Protein AF-A0A838TNP9-F1 (afdb_monomer_lite)

Foldseek 3Di:
DVVVQLVVQLVVLLCVLVVVLVVLLVVCVVPDPVPDDPVNCCVNQAVSVLLSLLSSLLSSLVSDDLVPPVSSVVSLVVQLVVLVVVQVVVCVVVVHRDPSSVNRSVSNNVSSVVSSVVSVVCSVVPPPVPVVVVVPD

Structure (mmCIF, N/CA/C/O backbone):
data_AF-A0A838TNP9-F1
#
_entry.id   AF-A0A838TNP9-F1
#
loop_
_atom_site.group_PDB
_atom_site.id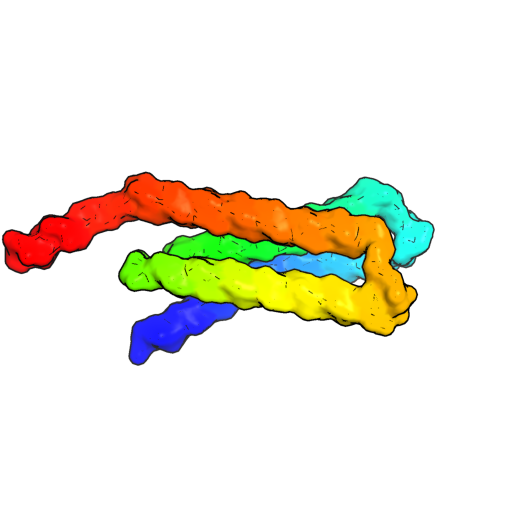
_atom_site.type_symbol
_atom_site.label_atom_id
_atom_site.label_alt_id
_atom_site.label_comp_id
_atom_site.label_asym_id
_atom_site.label_entity_id
_atom_site.label_seq_id
_atom_site.pdbx_PDB_ins_code
_atom_site.Cartn_x
_atom_site.Cartn_y
_atom_site.Cartn_z
_atom_site.occupancy
_atom_site.B_iso_or_equiv
_atom_site.auth_seq_id
_atom_site.auth_comp_id
_atom_site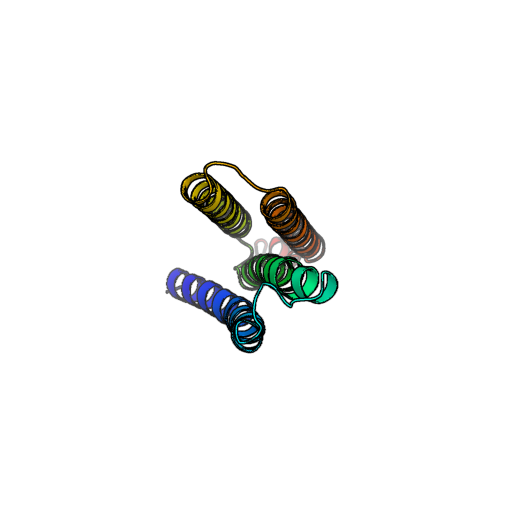.auth_asym_id
_atom_site.auth_atom_id
_atom_site.pdbx_PDB_model_num
ATOM 1 N N . MET A 1 1 ? -8.822 15.572 22.213 1.00 54.72 1 MET A N 1
ATOM 2 C CA . MET A 1 1 ? -7.718 14.595 22.424 1.00 54.72 1 MET A CA 1
ATOM 3 C C . MET A 1 1 ? -7.867 13.245 21.704 1.00 54.72 1 MET A C 1
ATOM 5 O O . MET A 1 1 ? -6.852 12.705 21.281 1.00 54.72 1 MET A O 1
ATOM 9 N N . LYS A 1 2 ? -9.070 12.667 21.528 1.00 63.06 2 LYS A N 1
ATOM 10 C CA . LYS A 1 2 ? -9.231 11.351 20.857 1.00 63.06 2 LYS A CA 1
ATOM 11 C C . LYS A 1 2 ? -8.821 11.350 19.369 1.00 63.06 2 LYS A C 1
ATOM 13 O O . LYS A 1 2 ? -8.250 10.370 18.907 1.00 63.06 2 LYS A O 1
ATOM 18 N N . TRP A 1 3 ? -9.050 12.455 18.650 1.00 62.66 3 TRP A N 1
ATOM 19 C CA . TRP A 1 3 ? -8.642 12.627 17.245 1.00 62.66 3 TRP A CA 1
ATOM 20 C C . TRP A 1 3 ? -7.122 12.691 17.056 1.00 62.66 3 TRP A C 1
ATOM 22 O O . TRP A 1 3 ? -6.599 12.034 16.169 1.00 62.66 3 TRP A O 1
ATOM 32 N N . ILE A 1 4 ? -6.404 13.381 17.945 1.00 73.88 4 ILE A N 1
ATOM 33 C CA . ILE A 1 4 ? -4.933 13.460 17.907 1.00 73.88 4 ILE A CA 1
ATOM 34 C C . ILE A 1 4 ? -4.310 12.070 18.105 1.00 73.88 4 ILE A C 1
ATOM 36 O O . ILE A 1 4 ? -3.436 11.674 17.343 1.00 73.88 4 ILE A O 1
ATOM 40 N N . LYS A 1 5 ? -4.820 11.275 19.061 1.00 71.88 5 LYS A N 1
ATOM 41 C CA . LYS A 1 5 ? -4.382 9.877 19.245 1.00 71.88 5 LYS A CA 1
ATOM 42 C C . LYS A 1 5 ? -4.660 9.004 18.014 1.00 71.88 5 LYS A C 1
ATOM 44 O O . LYS A 1 5 ? -3.924 8.053 17.779 1.00 71.88 5 LYS A O 1
ATOM 49 N N . TRP A 1 6 ? -5.713 9.301 17.250 1.00 68.81 6 TRP A N 1
ATOM 50 C CA . TRP A 1 6 ? -6.032 8.590 16.010 1.00 68.81 6 TRP A CA 1
ATOM 51 C C . TRP A 1 6 ? -5.050 8.936 14.891 1.00 68.81 6 TRP A C 1
ATOM 53 O O . TRP A 1 6 ? -4.452 8.024 14.329 1.00 68.81 6 TRP A O 1
ATOM 63 N N . ILE A 1 7 ? -4.824 10.230 14.638 1.00 72.94 7 ILE A N 1
ATOM 64 C CA . ILE A 1 7 ? -3.840 10.697 13.651 1.00 72.94 7 ILE A CA 1
ATOM 65 C C . ILE A 1 7 ? -2.469 10.101 13.977 1.00 72.94 7 ILE A C 1
ATOM 67 O O . ILE A 1 7 ? -1.839 9.509 13.110 1.00 72.94 7 ILE A O 1
ATOM 71 N N . LEU A 1 8 ? -2.056 10.145 15.247 1.00 79.81 8 LEU A N 1
ATOM 72 C CA . LEU A 1 8 ? -0.775 9.593 15.681 1.00 79.81 8 LEU A CA 1
ATOM 73 C C . LEU A 1 8 ? -0.653 8.083 15.411 1.00 79.81 8 LEU A C 1
ATOM 75 O O . LEU A 1 8 ? 0.397 7.626 14.983 1.00 79.81 8 LEU A O 1
ATOM 79 N N . ARG A 1 9 ? -1.721 7.300 15.608 1.00 73.19 9 ARG A N 1
ATOM 80 C CA . ARG A 1 9 ? -1.722 5.853 15.321 1.00 73.19 9 ARG A CA 1
ATOM 81 C C . ARG A 1 9 ? -1.656 5.540 13.830 1.00 73.19 9 ARG A C 1
ATOM 83 O O . ARG A 1 9 ? -0.986 4.585 13.458 1.00 73.19 9 ARG A O 1
ATOM 90 N N . VAL A 1 10 ? -2.322 6.334 12.992 1.00 72.81 10 VAL A N 1
ATOM 91 C CA . VAL A 1 10 ? -2.228 6.209 11.528 1.00 72.81 10 VAL A CA 1
ATOM 92 C C . VAL A 1 10 ? -0.824 6.582 11.057 1.00 72.81 10 VAL A C 1
ATOM 94 O O . VAL A 1 10 ? -0.251 5.870 10.241 1.00 72.81 10 VAL A O 1
ATOM 97 N N . VAL A 1 11 ? -0.232 7.637 11.625 1.00 78.62 11 VAL A N 1
ATOM 98 C CA . VAL A 1 11 ? 1.160 8.019 11.351 1.00 78.62 11 VAL A CA 1
ATOM 99 C C . VAL A 1 11 ? 2.117 6.906 11.771 1.00 78.62 11 VAL A C 1
ATOM 101 O O . VAL A 1 11 ? 2.968 6.528 10.980 1.00 78.62 11 VAL A O 1
ATOM 104 N N . ILE A 1 12 ? 1.948 6.316 12.959 1.00 81.69 12 ILE A N 1
ATOM 105 C CA . ILE A 1 12 ? 2.769 5.181 13.410 1.00 81.69 12 ILE A CA 1
ATOM 106 C C . ILE A 1 12 ? 2.597 3.979 12.478 1.00 81.69 12 ILE A C 1
ATOM 108 O O . ILE A 1 12 ? 3.596 3.391 12.082 1.00 81.69 12 ILE A O 1
ATOM 112 N N . ALA A 1 13 ? 1.366 3.628 12.090 1.00 76.94 13 ALA A N 1
ATOM 113 C CA . ALA A 1 13 ? 1.126 2.555 11.127 1.00 76.94 13 ALA A CA 1
ATOM 114 C C . ALA A 1 13 ? 1.846 2.839 9.802 1.00 76.94 13 ALA A C 1
ATOM 116 O O . ALA A 1 13 ? 2.526 1.960 9.289 1.00 76.94 13 ALA A O 1
ATOM 117 N N . GLY A 1 14 ? 1.769 4.080 9.312 1.00 73.12 14 GLY A N 1
ATOM 118 C CA . GLY A 1 14 ? 2.479 4.537 8.121 1.00 73.12 14 GLY A CA 1
ATOM 119 C C . GLY A 1 14 ? 3.993 4.427 8.262 1.00 73.12 14 GLY A C 1
ATOM 120 O O . GLY A 1 14 ? 4.639 3.888 7.376 1.00 73.12 14 GLY A O 1
ATOM 121 N N . VAL A 1 15 ? 4.566 4.861 9.385 1.00 80.50 15 VAL A N 1
ATOM 122 C CA . VAL A 1 15 ? 6.007 4.748 9.658 1.00 80.50 15 VAL A CA 1
ATOM 123 C C . VAL A 1 15 ? 6.434 3.279 9.697 1.00 80.50 15 VAL A C 1
ATOM 125 O O . VAL A 1 15 ? 7.397 2.908 9.035 1.00 80.50 15 VAL A O 1
ATOM 128 N N . VAL A 1 16 ? 5.687 2.425 10.400 1.00 78.56 16 VAL A N 1
ATOM 129 C CA . VAL A 1 16 ? 5.987 0.992 10.543 1.00 78.56 16 VAL A CA 1
ATOM 130 C C . VAL A 1 16 ? 5.896 0.245 9.211 1.00 78.56 16 VAL A C 1
ATOM 132 O O . VAL A 1 16 ? 6.608 -0.734 9.025 1.00 78.56 16 VAL A O 1
ATOM 135 N N . THR A 1 17 ? 5.065 0.687 8.267 1.00 76.31 17 THR A N 1
ATOM 136 C CA . THR A 1 17 ? 4.939 0.022 6.961 1.00 76.31 17 THR A CA 1
ATOM 137 C C . THR A 1 17 ? 5.806 0.639 5.872 1.00 76.31 17 THR A C 1
ATOM 139 O O . THR A 1 17 ? 6.404 -0.086 5.082 1.00 76.31 17 THR A O 1
ATOM 142 N N . LEU A 1 18 ? 5.887 1.969 5.813 1.00 70.00 18 LEU A N 1
ATOM 143 C CA . LEU A 1 18 ? 6.559 2.691 4.735 1.00 70.00 18 LEU A CA 1
ATOM 144 C C . LEU A 1 18 ? 8.064 2.809 4.967 1.00 70.00 18 LEU A C 1
ATOM 146 O O . LEU A 1 18 ? 8.803 2.722 3.995 1.00 70.00 18 LEU A O 1
ATOM 150 N N . VAL A 1 19 ? 8.544 2.957 6.210 1.00 74.31 19 VAL A N 1
ATOM 151 C CA . VAL A 1 19 ? 9.992 3.069 6.474 1.00 74.31 19 VAL A CA 1
ATOM 152 C C . VAL A 1 19 ? 10.732 1.771 6.142 1.00 74.31 19 VAL A C 1
ATOM 154 O O . VAL A 1 19 ? 11.733 1.852 5.431 1.00 74.31 19 VAL A O 1
ATOM 157 N N . PRO A 1 20 ? 10.258 0.571 6.539 1.00 73.00 20 PRO A N 1
ATOM 158 C CA . PRO A 1 20 ? 10.899 -0.675 6.122 1.00 73.00 20 PRO A CA 1
ATOM 159 C C . PRO A 1 20 ? 10.811 -0.904 4.613 1.00 73.00 20 PRO A C 1
ATOM 161 O O . PRO A 1 20 ? 11.798 -1.301 4.003 1.00 73.00 20 PRO A O 1
ATOM 164 N N . ALA A 1 21 ? 9.665 -0.602 3.991 1.00 69.50 21 ALA A N 1
ATOM 165 C CA . ALA A 1 21 ? 9.511 -0.710 2.541 1.00 69.50 21 ALA A CA 1
ATOM 166 C C . ALA A 1 21 ? 10.476 0.225 1.798 1.00 69.50 21 ALA A C 1
ATOM 168 O O . ALA A 1 21 ? 11.128 -0.194 0.845 1.00 69.50 21 ALA A O 1
ATOM 169 N N . PHE A 1 22 ? 10.625 1.461 2.280 1.00 70.50 22 PHE A N 1
ATOM 170 C CA . PHE A 1 22 ? 11.572 2.432 1.749 1.00 70.50 22 PHE A CA 1
ATOM 171 C C . PHE A 1 22 ? 13.018 1.981 1.946 1.00 70.50 22 PHE A C 1
ATOM 173 O O . PHE A 1 22 ? 13.802 2.084 1.015 1.00 70.50 22 PHE A O 1
ATOM 180 N N . PHE A 1 23 ? 13.380 1.430 3.107 1.00 71.12 23 PHE A N 1
ATOM 181 C CA . PHE A 1 23 ? 14.726 0.902 3.341 1.00 71.12 23 PHE A CA 1
ATOM 182 C C . PHE A 1 23 ? 15.054 -0.270 2.412 1.00 71.12 23 PHE A C 1
ATOM 184 O O . PHE A 1 23 ? 16.144 -0.313 1.845 1.00 71.12 23 PHE A O 1
ATOM 191 N N . ILE A 1 24 ? 14.103 -1.187 2.213 1.00 68.00 24 ILE A N 1
ATOM 192 C CA . ILE A 1 24 ? 14.256 -2.327 1.300 1.00 68.00 24 ILE A CA 1
ATOM 193 C C . ILE A 1 24 ? 14.428 -1.838 -0.144 1.00 68.00 24 ILE A C 1
ATOM 195 O O . ILE A 1 24 ? 15.291 -2.347 -0.858 1.00 68.00 24 ILE A O 1
ATOM 199 N N . MET A 1 25 ? 13.673 -0.817 -0.562 1.00 63.88 25 MET A N 1
ATOM 200 C CA . MET A 1 25 ? 13.846 -0.176 -1.871 1.00 63.88 25 MET A CA 1
ATOM 201 C C . MET A 1 25 ? 15.166 0.598 -1.974 1.00 63.88 25 MET A C 1
ATOM 203 O O . MET A 1 25 ? 15.874 0.492 -2.963 1.00 63.88 25 MET A O 1
ATOM 207 N N . HIS A 1 26 ? 15.552 1.367 -0.960 1.00 65.06 26 HIS A N 1
ATOM 208 C CA . HIS A 1 26 ? 16.726 2.235 -1.028 1.00 65.06 26 HIS A CA 1
ATOM 209 C C . HIS A 1 26 ? 18.041 1.449 -0.997 1.00 65.06 26 HIS A C 1
ATOM 211 O O . HIS A 1 26 ? 18.973 1.781 -1.728 1.00 65.06 26 HIS A O 1
ATOM 217 N N . HIS A 1 27 ? 18.106 0.351 -0.236 1.00 59.91 27 HIS A N 1
ATOM 218 C CA . HIS A 1 27 ? 19.251 -0.561 -0.300 1.00 59.91 27 HIS A CA 1
ATOM 219 C C . HIS A 1 27 ? 19.416 -1.220 -1.674 1.00 59.91 27 HIS A C 1
ATOM 221 O O . HIS A 1 27 ? 20.514 -1.666 -2.003 1.00 59.91 27 HIS A O 1
ATOM 227 N N . THR A 1 28 ? 18.355 -1.255 -2.479 1.00 51.66 28 THR A N 1
ATOM 228 C CA . THR A 1 28 ? 18.323 -1.929 -3.779 1.00 51.66 28 THR A CA 1
ATOM 229 C C . THR A 1 28 ? 18.361 -0.962 -4.967 1.00 51.66 28 THR A C 1
ATOM 231 O O . THR A 1 28 ? 18.737 -1.376 -6.052 1.00 51.66 28 THR A O 1
ATOM 234 N N . VAL A 1 29 ? 18.132 0.344 -4.773 1.00 46.94 29 VAL A N 1
ATOM 235 C CA . VAL A 1 29 ? 18.297 1.402 -5.801 1.00 46.94 29 VAL A CA 1
ATOM 236 C C . VAL A 1 29 ? 19.768 1.680 -6.157 1.00 46.94 29 VAL A C 1
ATOM 238 O O . VAL A 1 29 ? 20.052 2.272 -7.193 1.00 46.94 29 VAL A O 1
ATOM 241 N N . LYS A 1 30 ? 20.735 1.193 -5.365 1.00 48.62 30 LYS A N 1
ATOM 242 C CA . LYS A 1 30 ? 22.143 1.122 -5.810 1.00 48.62 30 LYS A CA 1
ATOM 243 C C . LYS A 1 30 ? 22.377 0.072 -6.906 1.00 48.62 30 LYS A C 1
ATOM 245 O O . LYS A 1 30 ? 23.490 -0.025 -7.415 1.00 48.62 30 LYS A O 1
ATOM 250 N N . VAL A 1 31 ? 21.365 -0.729 -7.234 1.00 51.59 31 VAL A N 1
ATOM 251 C CA . VAL A 1 31 ? 21.409 -1.709 -8.315 1.00 51.59 31 VAL A CA 1
ATOM 252 C C . VAL A 1 31 ? 20.845 -1.047 -9.564 1.00 51.59 31 VAL A C 1
ATOM 254 O O . VAL A 1 31 ? 19.715 -0.564 -9.569 1.00 51.59 31 VAL A O 1
ATOM 257 N N . ASP A 1 32 ? 21.665 -1.000 -10.608 1.00 53.75 32 ASP A N 1
ATOM 258 C CA . ASP A 1 32 ? 21.297 -0.464 -11.912 1.00 53.75 32 ASP A CA 1
ATOM 259 C C . ASP A 1 32 ? 20.007 -1.142 -12.410 1.00 53.75 32 ASP A C 1
ATOM 261 O O . ASP A 1 32 ? 19.939 -2.372 -12.496 1.00 53.75 32 ASP A O 1
ATOM 265 N N . MET A 1 33 ? 18.967 -0.353 -12.704 1.00 55.28 33 MET A N 1
ATOM 266 C CA . MET A 1 33 ? 17.640 -0.857 -13.099 1.00 55.28 33 MET A CA 1
ATOM 267 C C . MET A 1 33 ? 17.708 -1.746 -14.348 1.00 55.28 33 MET A C 1
ATOM 269 O O . MET A 1 33 ? 16.879 -2.639 -14.517 1.00 55.28 33 MET A O 1
ATOM 273 N N . ASN A 1 34 ? 18.728 -1.540 -15.185 1.00 58.06 34 ASN A N 1
ATOM 274 C CA . ASN A 1 34 ? 18.990 -2.324 -16.391 1.00 58.06 34 ASN A CA 1
ATOM 275 C C . ASN A 1 34 ? 19.602 -3.707 -16.111 1.00 58.06 34 ASN A C 1
ATOM 277 O O . ASN A 1 34 ? 19.649 -4.540 -17.011 1.00 58.06 34 ASN A O 1
ATOM 281 N N . ASN A 1 35 ? 20.067 -3.955 -14.883 1.00 62.19 35 ASN A N 1
ATOM 282 C CA . ASN A 1 35 ? 20.773 -5.176 -14.487 1.00 62.19 35 ASN A CA 1
ATOM 283 C C . ASN A 1 35 ? 20.027 -5.977 -13.405 1.00 62.19 35 ASN A C 1
ATOM 285 O O . ASN A 1 35 ? 20.550 -6.951 -12.861 1.00 62.19 35 ASN A O 1
ATOM 289 N N . LEU A 1 36 ? 18.798 -5.571 -13.076 1.00 65.62 36 LEU A N 1
ATOM 290 C CA . LEU A 1 36 ? 17.933 -6.312 -12.169 1.00 65.62 36 LEU A CA 1
ATOM 291 C C . LEU A 1 36 ? 17.376 -7.546 -12.875 1.00 65.62 36 LEU A C 1
ATOM 293 O O . LEU A 1 36 ? 16.749 -7.463 -13.931 1.00 65.62 36 LEU A O 1
ATOM 297 N N . THR A 1 37 ? 17.531 -8.706 -12.242 1.00 71.88 37 THR A N 1
ATOM 298 C CA . THR A 1 37 ? 16.797 -9.899 -12.673 1.00 71.88 37 THR A CA 1
ATOM 299 C C . THR A 1 37 ? 15.294 -9.642 -12.558 1.00 71.88 37 THR A C 1
ATOM 301 O O . THR A 1 37 ? 14.839 -8.958 -11.636 1.00 71.88 37 THR A O 1
ATOM 304 N N . SER A 1 38 ? 14.490 -10.231 -13.449 1.00 65.31 38 SER A N 1
ATOM 305 C CA . SER A 1 38 ? 13.028 -10.077 -13.398 1.00 65.31 38 SER A CA 1
ATOM 306 C C . SER A 1 38 ? 12.468 -10.437 -12.015 1.00 65.31 38 SER A C 1
ATOM 308 O O . SER A 1 38 ? 11.574 -9.763 -11.518 1.00 65.31 38 SER A O 1
ATOM 310 N N . PHE A 1 39 ? 13.049 -11.430 -11.337 1.00 69.62 39 PHE A N 1
ATOM 311 C CA . PHE A 1 39 ? 12.678 -11.793 -9.969 1.00 69.62 39 PHE A CA 1
ATOM 312 C C . PHE A 1 39 ? 12.912 -10.660 -8.952 1.00 69.62 39 PHE A C 1
ATOM 314 O O . PHE A 1 39 ? 12.019 -10.349 -8.164 1.00 69.62 39 PHE A O 1
ATOM 321 N N . GLN A 1 40 ? 14.077 -10.005 -8.982 1.00 68.06 40 GLN A N 1
ATOM 322 C CA . GLN A 1 40 ? 14.381 -8.877 -8.093 1.00 68.06 40 GLN A CA 1
ATOM 323 C C . GLN A 1 40 ? 13.454 -7.690 -8.357 1.00 68.06 40 GLN A C 1
ATOM 325 O O . GLN A 1 40 ? 12.943 -7.101 -7.404 1.00 68.06 40 GLN A O 1
ATOM 330 N N . TYR A 1 41 ? 13.170 -7.400 -9.631 1.00 67.75 41 TYR A N 1
ATOM 331 C CA . TYR A 1 41 ? 12.217 -6.360 -10.013 1.00 67.75 41 TYR A CA 1
ATOM 332 C C . TYR A 1 41 ? 10.827 -6.623 -9.416 1.00 67.75 41 TYR A C 1
ATOM 334 O O . TYR A 1 41 ? 10.245 -5.759 -8.757 1.00 67.75 41 TYR A O 1
ATOM 342 N N . TRP A 1 42 ? 10.322 -7.849 -9.583 1.00 69.12 42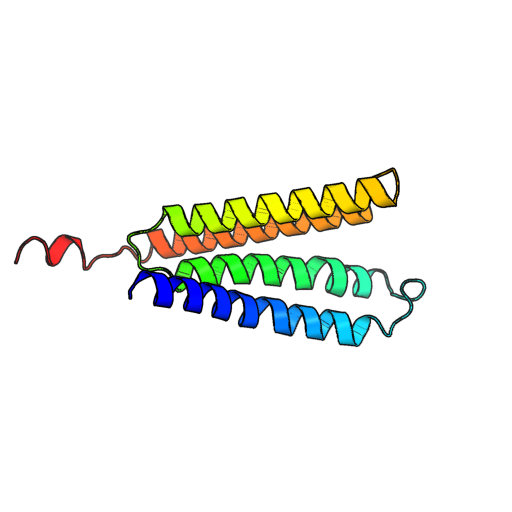 TRP A N 1
ATOM 343 C CA . TRP A 1 42 ? 9.027 -8.263 -9.047 1.00 69.12 42 TRP A CA 1
ATOM 344 C C . TRP A 1 42 ? 8.973 -8.143 -7.523 1.00 69.12 42 TRP A C 1
ATOM 346 O O . TRP A 1 42 ? 8.035 -7.565 -6.981 1.00 69.12 42 TRP A O 1
ATOM 356 N N . VAL A 1 43 ? 9.984 -8.621 -6.800 1.00 68.31 43 VAL A N 1
ATOM 357 C CA . VAL A 1 43 ? 9.964 -8.555 -5.333 1.00 68.31 43 VAL A CA 1
ATOM 358 C C . VAL A 1 43 ? 10.056 -7.109 -4.829 1.00 68.31 43 VAL A C 1
ATOM 360 O O . VAL A 1 43 ? 9.280 -6.718 -3.958 1.00 68.31 43 VAL A O 1
ATOM 363 N N . GLN A 1 44 ? 10.960 -6.300 -5.383 1.00 67.94 44 GLN A N 1
ATOM 364 C CA . GLN A 1 44 ? 11.290 -4.972 -4.850 1.00 67.94 44 GLN A CA 1
ATOM 365 C C . GLN A 1 44 ? 10.286 -3.889 -5.253 1.00 67.94 44 GLN A C 1
ATOM 367 O O . GLN A 1 44 ? 9.925 -3.049 -4.428 1.00 67.94 44 GLN A O 1
ATOM 372 N N . PHE A 1 45 ? 9.807 -3.912 -6.500 1.00 68.00 45 PHE A N 1
ATOM 373 C CA . PHE A 1 45 ? 8.947 -2.854 -7.042 1.00 68.00 45 PHE A CA 1
ATOM 374 C C . PHE A 1 45 ? 7.467 -3.219 -7.057 1.00 68.00 45 PHE A C 1
ATOM 376 O O . PHE A 1 45 ? 6.624 -2.315 -7.117 1.00 68.00 45 PHE A O 1
ATOM 383 N N . LEU A 1 46 ? 7.150 -4.513 -6.947 1.00 68.50 46 LEU A N 1
ATOM 384 C CA . LEU A 1 46 ? 5.784 -5.015 -6.874 1.00 68.50 46 LEU A CA 1
ATOM 385 C C . LEU A 1 46 ? 5.453 -5.518 -5.470 1.00 68.50 46 LEU A C 1
ATOM 387 O O . LEU A 1 46 ? 4.638 -4.913 -4.781 1.00 68.50 46 LEU A O 1
ATOM 391 N N . THR A 1 47 ? 6.089 -6.596 -5.018 1.00 71.88 47 THR A N 1
ATOM 392 C CA . THR A 1 47 ? 5.628 -7.363 -3.854 1.00 71.88 47 THR A CA 1
ATOM 393 C C . THR A 1 47 ? 5.800 -6.603 -2.543 1.00 71.88 47 THR A C 1
ATOM 395 O O . THR A 1 47 ? 4.839 -6.458 -1.790 1.00 71.88 47 THR A O 1
ATOM 398 N N . VAL A 1 48 ? 6.992 -6.066 -2.276 1.00 75.12 48 VAL A N 1
ATOM 399 C CA . VAL A 1 48 ? 7.297 -5.301 -1.054 1.00 75.12 48 VAL A CA 1
ATOM 400 C C . VAL A 1 48 ? 6.391 -4.071 -0.893 1.00 75.12 48 VAL A C 1
ATOM 402 O O . VAL A 1 48 ? 5.754 -3.952 0.156 1.00 75.12 48 VAL A O 1
ATOM 405 N N . PRO A 1 49 ? 6.246 -3.178 -1.894 1.00 71.81 49 PRO A N 1
ATOM 406 C CA . PRO A 1 49 ? 5.324 -2.052 -1.779 1.00 71.81 49 PRO A CA 1
ATOM 407 C C . PRO A 1 49 ? 3.863 -2.497 -1.673 1.00 71.81 49 PRO A C 1
ATOM 409 O O . PRO A 1 49 ? 3.138 -1.949 -0.847 1.00 71.81 49 PRO A O 1
ATOM 412 N N . SER A 1 50 ? 3.429 -3.509 -2.436 1.00 73.75 50 SER A N 1
ATOM 413 C CA . SER A 1 50 ? 2.044 -4.012 -2.360 1.00 73.75 50 SER A CA 1
ATOM 414 C C . SER A 1 50 ? 1.708 -4.517 -0.955 1.00 73.75 50 SER A C 1
ATOM 416 O O . SER A 1 50 ? 0.666 -4.173 -0.394 1.00 73.75 50 SER A O 1
ATOM 418 N N . LEU A 1 51 ? 2.618 -5.290 -0.356 1.00 73.25 51 LEU A N 1
ATOM 419 C CA . LEU A 1 51 ? 2.483 -5.793 1.009 1.00 73.25 51 LEU A CA 1
ATOM 420 C C . LEU A 1 51 ? 2.509 -4.663 2.036 1.00 73.25 51 LEU A C 1
ATOM 422 O O . LEU A 1 51 ? 1.705 -4.683 2.966 1.00 73.25 51 LEU A O 1
ATOM 426 N N . ALA A 1 52 ? 3.372 -3.662 1.861 1.00 76.56 52 ALA A N 1
ATOM 427 C CA . ALA A 1 52 ? 3.427 -2.501 2.742 1.00 76.56 52 ALA A CA 1
ATOM 428 C C . ALA A 1 52 ? 2.110 -1.709 2.728 1.00 76.56 52 ALA A C 1
ATOM 430 O O . ALA A 1 52 ? 1.610 -1.345 3.791 1.00 76.56 52 ALA A O 1
ATOM 431 N N . PHE A 1 53 ? 1.499 -1.510 1.555 1.00 71.50 53 PHE A N 1
ATOM 432 C CA . PHE A 1 53 ? 0.183 -0.873 1.428 1.00 71.50 53 PHE A CA 1
ATOM 433 C C . PHE A 1 53 ? -0.937 -1.706 2.067 1.00 71.50 53 PHE A C 1
ATOM 435 O O . PHE A 1 53 ? -1.779 -1.164 2.788 1.00 71.50 53 PHE A O 1
ATOM 442 N N . GLY A 1 54 ? -0.932 -3.025 1.858 1.00 72.56 54 GLY A N 1
ATOM 443 C CA . GLY A 1 54 ? -1.890 -3.933 2.494 1.00 72.56 54 GLY A CA 1
ATOM 444 C C . GLY A 1 54 ? -1.769 -3.935 4.024 1.00 72.56 54 GLY A C 1
ATOM 445 O O . GLY A 1 54 ? -2.771 -3.807 4.729 1.00 72.56 54 GLY A O 1
ATOM 446 N N . LEU A 1 55 ? -0.539 -4.006 4.545 1.00 76.56 55 LEU A N 1
ATOM 447 C CA . LEU A 1 55 ? -0.240 -3.938 5.978 1.00 76.56 55 LEU A CA 1
ATOM 448 C C . LEU A 1 55 ? -0.582 -2.570 6.574 1.00 76.56 55 LEU A C 1
ATOM 450 O O . LEU A 1 55 ? -1.087 -2.509 7.692 1.00 76.56 55 LEU A O 1
ATOM 454 N N . PHE A 1 56 ? -0.360 -1.480 5.839 1.00 77.38 56 PHE A N 1
ATOM 455 C CA . PHE A 1 56 ? -0.701 -0.130 6.282 1.00 77.38 56 PHE A CA 1
ATOM 456 C C . PHE A 1 56 ? -2.201 0.001 6.524 1.00 77.38 56 PHE A C 1
ATOM 458 O O . PHE A 1 56 ? -2.629 0.488 7.576 1.00 77.38 56 PHE A O 1
ATOM 465 N N . LEU A 1 57 ? -3.005 -0.474 5.571 1.00 75.62 57 LEU A N 1
ATOM 466 C CA . LEU A 1 57 ? -4.453 -0.480 5.701 1.00 75.62 57 LEU A CA 1
ATOM 467 C C . LEU A 1 57 ? -4.894 -1.396 6.845 1.00 75.62 57 LEU A C 1
ATOM 469 O O . LEU A 1 57 ? -5.755 -1.013 7.640 1.00 75.62 57 LEU A O 1
ATOM 473 N N . PHE A 1 58 ? -4.267 -2.568 6.961 1.00 74.75 58 PHE A N 1
ATOM 474 C CA . PHE A 1 58 ? -4.549 -3.520 8.025 1.00 74.75 58 PHE A CA 1
ATOM 475 C C . PHE A 1 58 ? -4.302 -2.926 9.415 1.00 74.75 58 PHE A C 1
ATOM 477 O O . PHE A 1 58 ? -5.197 -2.920 10.261 1.00 74.75 58 PHE A O 1
ATOM 484 N N . LEU A 1 59 ? -3.115 -2.365 9.642 1.00 75.62 59 LEU A N 1
ATOM 485 C CA . LEU A 1 59 ? -2.735 -1.739 10.906 1.00 75.62 59 LEU A CA 1
ATOM 486 C C . LEU A 1 59 ? -3.568 -0.488 11.190 1.00 75.62 59 LEU A C 1
ATOM 488 O O . LEU A 1 59 ? -4.032 -0.307 12.316 1.00 75.62 59 LEU A O 1
ATOM 492 N N . SER A 1 60 ? -3.834 0.338 10.174 1.00 72.12 60 SER A N 1
ATOM 493 C CA . SER A 1 60 ? -4.734 1.489 10.307 1.00 72.12 60 SER A CA 1
ATOM 494 C C . SER A 1 60 ? -6.123 1.050 10.760 1.00 72.12 60 SER A C 1
ATOM 496 O O . SER A 1 60 ? -6.719 1.690 11.618 1.00 72.12 60 SER A O 1
ATOM 498 N N . CYS A 1 61 ? -6.621 -0.077 10.256 1.00 71.38 61 CYS A N 1
ATOM 499 C CA . CYS A 1 61 ? -7.884 -0.661 10.687 1.00 71.38 61 CYS A CA 1
ATOM 500 C C . CYS A 1 61 ? -7.822 -1.205 12.126 1.00 71.38 61 CYS A C 1
ATOM 502 O O . CYS A 1 61 ? -8.734 -0.946 12.907 1.00 71.38 61 CYS A O 1
ATOM 504 N N . VAL A 1 62 ? -6.750 -1.904 12.510 1.00 70.75 62 VAL A N 1
ATOM 505 C CA . VAL A 1 62 ? -6.582 -2.494 13.854 1.00 70.75 62 VAL A CA 1
ATOM 506 C C . VAL A 1 62 ? -6.441 -1.432 14.949 1.00 70.75 62 VAL A C 1
ATOM 508 O O . VAL A 1 62 ? -7.012 -1.568 16.031 1.00 70.75 62 VAL A O 1
ATOM 511 N N . PHE A 1 63 ? -5.705 -0.350 14.693 1.00 69.00 63 PHE A N 1
ATOM 512 C CA . PHE A 1 63 ? -5.462 0.693 15.694 1.00 69.00 63 PHE A CA 1
ATOM 513 C C . PHE A 1 63 ? -6.622 1.692 15.857 1.00 69.00 63 PHE A C 1
ATOM 515 O O . PHE A 1 63 ? -6.600 2.525 16.779 1.00 69.00 63 PHE A O 1
ATOM 522 N N . VAL A 1 64 ? -7.643 1.617 14.997 1.00 63.09 64 VAL A N 1
ATOM 523 C CA . VAL A 1 64 ? -8.812 2.499 15.021 1.00 63.09 64 VAL A CA 1
ATOM 524 C C . VAL A 1 64 ? -9.830 2.052 16.077 1.00 63.09 64 VAL A C 1
ATOM 526 O O . VAL A 1 64 ? -10.216 0.886 16.117 1.00 63.09 64 VAL A O 1
ATOM 529 N N . PRO A 1 65 ? -10.339 2.972 16.922 1.00 56.94 65 PRO A N 1
ATOM 530 C CA . PRO A 1 65 ? -11.454 2.661 17.807 1.00 56.94 65 PRO A CA 1
ATOM 531 C C . PRO A 1 65 ? -12.689 2.256 16.985 1.00 56.94 65 PRO A C 1
ATOM 533 O O . PRO A 1 65 ? -13.119 2.971 16.080 1.00 56.94 65 PRO A O 1
ATOM 536 N N . ILE A 1 66 ? -13.270 1.115 17.350 1.00 53.44 66 ILE A N 1
ATOM 537 C CA . ILE A 1 66 ? -14.279 0.315 16.629 1.00 53.44 66 ILE A CA 1
ATOM 538 C C . ILE A 1 66 ? -15.536 1.083 16.158 1.00 53.44 66 ILE A C 1
ATOM 540 O O . ILE A 1 66 ? -16.252 0.615 15.279 1.00 53.44 66 ILE A O 1
ATOM 544 N N . GLN A 1 67 ? -15.808 2.288 16.658 1.00 54.59 67 GLN A N 1
ATOM 545 C CA . GLN A 1 67 ? -16.937 3.110 16.198 1.00 54.59 67 GLN A CA 1
ATOM 546 C C . GLN A 1 67 ? -16.757 3.677 14.774 1.00 54.59 67 GLN A C 1
ATOM 548 O O . GLN A 1 67 ? -17.672 4.304 14.249 1.00 54.59 67 GLN A O 1
ATOM 553 N N . LYS A 1 68 ? -15.603 3.469 14.124 1.00 60.59 68 LYS A N 1
ATOM 554 C CA . LYS A 1 68 ? -15.296 4.066 12.818 1.00 60.59 68 LYS A CA 1
ATOM 555 C C . LYS A 1 68 ? -15.006 3.031 11.727 1.00 60.59 68 LYS A C 1
ATOM 557 O O . LYS A 1 68 ? -13.945 3.080 11.111 1.00 60.59 68 LYS A O 1
ATOM 562 N N . LYS A 1 69 ? -15.976 2.162 11.403 1.00 61.22 69 LYS A N 1
ATOM 563 C CA . LYS A 1 69 ? -15.970 1.380 10.139 1.00 61.22 69 LYS A CA 1
ATOM 564 C C . LYS A 1 69 ? -15.629 2.263 8.926 1.00 61.22 69 LYS A C 1
ATOM 566 O O . LYS A 1 69 ? -14.861 1.871 8.055 1.00 61.22 69 LYS A O 1
ATOM 571 N N . TYR A 1 70 ? -16.137 3.494 8.940 1.00 67.75 70 TYR A N 1
ATOM 572 C CA . TYR A 1 70 ? -15.895 4.503 7.914 1.00 67.75 70 TYR A CA 1
ATOM 573 C C . TYR A 1 70 ? -14.448 5.013 7.851 1.00 67.75 70 TYR A C 1
ATOM 575 O O . TYR A 1 70 ? -14.044 5.500 6.806 1.00 67.75 70 TYR A O 1
ATOM 583 N N . ALA A 1 71 ? -13.643 4.887 8.913 1.00 68.12 71 ALA A N 1
ATOM 584 C CA . ALA A 1 71 ? -12.240 5.309 8.874 1.00 68.12 71 ALA A CA 1
ATOM 585 C C . ALA A 1 71 ? -11.364 4.318 8.098 1.00 68.12 71 ALA A C 1
ATOM 587 O O . ALA A 1 71 ? -10.510 4.750 7.335 1.00 68.12 71 ALA A O 1
ATOM 588 N N . GLY A 1 72 ? -11.600 3.008 8.236 1.00 71.62 72 GLY A N 1
ATOM 589 C CA . GLY A 1 72 ? -10.925 2.003 7.405 1.00 71.62 72 GLY A CA 1
ATOM 590 C C . GLY A 1 72 ? -11.289 2.156 5.927 1.00 71.62 72 GLY A C 1
ATOM 591 O O . GLY A 1 72 ? -10.414 2.120 5.068 1.00 71.62 72 GLY A O 1
ATOM 592 N N . LEU A 1 73 ? -12.569 2.430 5.644 1.00 76.88 73 LEU A N 1
ATOM 593 C CA . LEU A 1 73 ? -13.036 2.759 4.295 1.00 76.88 73 LEU A CA 1
ATOM 594 C C . LEU A 1 73 ? -12.397 4.051 3.762 1.00 76.88 73 LEU A C 1
ATOM 596 O O . LEU A 1 73 ? -11.973 4.088 2.616 1.00 76.88 73 LEU A O 1
ATOM 600 N N . LEU A 1 74 ? -12.282 5.094 4.590 1.00 77.06 74 LEU A N 1
ATOM 601 C CA . LEU A 1 74 ? -11.629 6.348 4.207 1.00 77.06 74 LEU A CA 1
ATOM 602 C C . LEU A 1 74 ? -10.151 6.127 3.858 1.00 77.06 74 LEU A C 1
ATOM 604 O O . LEU A 1 74 ? -9.693 6.627 2.839 1.00 77.06 74 LEU A O 1
ATOM 608 N N . VAL A 1 75 ? -9.413 5.358 4.668 1.00 78.06 75 VAL A N 1
ATOM 609 C CA . VAL A 1 75 ? -8.005 5.026 4.383 1.00 78.06 75 VAL A CA 1
ATOM 610 C C . VAL A 1 75 ? -7.895 4.208 3.097 1.00 78.06 75 VAL A C 1
ATOM 612 O O . VAL A 1 75 ? -7.044 4.503 2.267 1.00 78.06 75 VAL A O 1
ATOM 615 N N . PHE A 1 76 ? -8.790 3.242 2.884 1.00 81.94 76 PHE A N 1
ATOM 616 C CA . PHE A 1 76 ? -8.862 2.477 1.639 1.00 81.94 76 PHE A CA 1
ATOM 617 C C . PHE A 1 76 ? -9.079 3.385 0.417 1.00 81.94 76 PHE A C 1
ATOM 619 O O . PHE A 1 76 ? -8.333 3.289 -0.556 1.00 81.94 76 PHE A O 1
ATOM 626 N N . LEU A 1 77 ? -10.039 4.314 0.486 1.00 82.69 77 LEU A N 1
ATOM 627 C CA . LEU A 1 77 ? -10.303 5.283 -0.583 1.00 82.69 77 LEU A CA 1
ATOM 628 C C . LEU A 1 77 ? -9.104 6.203 -0.834 1.00 82.69 77 LEU A C 1
ATOM 630 O O . LEU A 1 77 ? -8.738 6.418 -1.986 1.00 82.69 77 LEU A O 1
ATOM 634 N N . LEU A 1 78 ? -8.456 6.702 0.223 1.00 79.44 78 LEU A N 1
ATOM 635 C CA . LEU A 1 78 ? -7.240 7.507 0.096 1.00 79.44 78 LEU A CA 1
ATOM 636 C C . LEU A 1 78 ? -6.123 6.725 -0.603 1.00 79.44 78 LEU A C 1
ATOM 638 O O . LEU A 1 78 ? -5.480 7.261 -1.502 1.00 79.44 78 LEU A O 1
ATOM 642 N N . CYS A 1 79 ? -5.915 5.454 -0.252 1.00 81.69 79 CYS A N 1
ATOM 643 C CA . CYS A 1 79 ? -4.930 4.611 -0.925 1.00 81.69 79 CYS A CA 1
ATOM 644 C C . CYS A 1 79 ? -5.253 4.405 -2.411 1.00 81.69 79 CYS A C 1
ATOM 646 O O . CYS A 1 79 ? -4.337 4.467 -3.226 1.00 81.69 79 CYS A O 1
ATOM 648 N N . ILE A 1 80 ? -6.526 4.215 -2.779 1.00 84.50 80 ILE A N 1
ATOM 649 C CA . ILE A 1 80 ? -6.934 4.141 -4.193 1.00 84.50 80 ILE A CA 1
ATOM 650 C C . ILE A 1 80 ? -6.601 5.446 -4.915 1.00 84.50 80 ILE A C 1
ATOM 652 O O . ILE A 1 80 ? -6.012 5.397 -5.990 1.00 84.50 80 ILE A O 1
ATOM 656 N N . ILE A 1 81 ? -6.904 6.601 -4.316 1.00 82.81 81 ILE A N 1
ATOM 657 C CA . ILE A 1 81 ? -6.574 7.908 -4.902 1.00 82.81 81 ILE A CA 1
ATOM 658 C C . ILE A 1 81 ? -5.062 8.025 -5.134 1.00 82.81 81 ILE A C 1
ATOM 660 O O . ILE A 1 81 ? -4.648 8.400 -6.227 1.00 82.81 81 ILE A O 1
ATOM 664 N N . PHE A 1 82 ? -4.227 7.651 -4.160 1.00 80.38 82 PHE A N 1
ATOM 665 C CA . PHE A 1 82 ? -2.768 7.663 -4.327 1.00 80.38 82 PHE A CA 1
ATOM 666 C C . PHE A 1 82 ? -2.283 6.713 -5.428 1.00 80.38 82 PHE A C 1
ATOM 668 O O . PHE A 1 82 ? -1.400 7.077 -6.202 1.00 80.38 82 PHE A O 1
ATOM 675 N N . ILE A 1 83 ? -2.865 5.516 -5.524 1.00 82.69 83 ILE A N 1
ATOM 676 C CA . ILE A 1 83 ? -2.567 4.549 -6.588 1.00 82.69 83 ILE A CA 1
ATOM 677 C C . ILE A 1 83 ? -2.918 5.139 -7.960 1.00 82.69 83 ILE A C 1
ATOM 679 O O . ILE A 1 83 ? -2.093 5.096 -8.870 1.00 82.69 83 ILE A O 1
ATOM 683 N N . SER A 1 84 ? -4.105 5.734 -8.097 1.00 83.12 84 SER A N 1
ATOM 684 C CA . SER A 1 84 ? -4.560 6.374 -9.333 1.00 83.12 84 SER A CA 1
ATOM 685 C C . SER A 1 84 ? -3.695 7.573 -9.719 1.00 83.12 84 SER A C 1
ATOM 687 O O . SER A 1 84 ? -3.318 7.690 -10.881 1.00 83.12 84 SER A O 1
ATOM 689 N N . LEU A 1 85 ? -3.332 8.429 -8.757 1.00 82.06 85 LEU A N 1
ATOM 690 C CA . LEU A 1 85 ? -2.427 9.560 -8.987 1.00 82.06 85 LEU A CA 1
ATOM 691 C C . LEU A 1 85 ? -1.037 9.086 -9.418 1.00 82.06 85 LEU A C 1
ATOM 693 O O . LEU A 1 85 ? -0.477 9.630 -10.363 1.00 82.06 85 LEU A O 1
ATOM 697 N N . GLY A 1 86 ? -0.507 8.038 -8.782 1.00 80.38 86 GLY A N 1
ATOM 698 C CA . GLY A 1 86 ? 0.763 7.440 -9.179 1.00 80.38 86 GLY A CA 1
ATOM 699 C C . GLY A 1 86 ? 0.716 6.879 -10.601 1.00 80.38 86 GLY A C 1
ATOM 700 O O . GLY A 1 86 ? 1.636 7.121 -11.378 1.00 80.38 86 GLY A O 1
ATOM 701 N N . ALA A 1 87 ? -0.354 6.164 -10.959 1.00 83.00 87 ALA A N 1
ATOM 702 C CA . ALA A 1 87 ? -0.531 5.630 -12.309 1.00 83.00 87 ALA A CA 1
ATOM 703 C C . ALA A 1 87 ? -0.637 6.744 -13.355 1.00 83.00 87 ALA A C 1
ATOM 705 O O . ALA A 1 87 ? -0.008 6.667 -14.407 1.00 83.00 87 ALA A O 1
ATOM 706 N N . TYR A 1 88 ? -1.382 7.802 -13.039 1.00 83.00 88 TYR A N 1
ATOM 707 C CA . TYR A 1 88 ? -1.505 8.976 -13.891 1.00 83.00 88 TYR A CA 1
ATOM 708 C C . TYR A 1 88 ? -0.174 9.714 -14.070 1.00 83.00 88 TYR A C 1
ATOM 710 O O . TYR A 1 88 ? 0.148 10.114 -15.183 1.00 83.00 88 TYR A O 1
ATOM 718 N N . GLN A 1 89 ? 0.626 9.849 -13.008 1.00 82.88 89 GLN A N 1
ATOM 719 C CA . GLN A 1 89 ? 1.954 10.456 -13.097 1.00 82.88 89 GLN A CA 1
ATOM 720 C C . GLN A 1 89 ? 2.857 9.681 -14.067 1.00 82.88 89 GLN A C 1
ATOM 722 O O . GLN A 1 89 ? 3.435 10.286 -14.963 1.00 82.88 89 GLN A O 1
ATOM 727 N N . HIS A 1 90 ? 2.913 8.350 -13.960 1.00 81.75 90 HIS A N 1
ATOM 728 C CA . HIS A 1 90 ? 3.718 7.539 -14.883 1.00 81.75 90 HIS A CA 1
ATOM 729 C C . HIS A 1 90 ? 3.185 7.594 -16.320 1.00 81.75 90 HIS A C 1
ATOM 731 O O . HIS A 1 90 ? 3.966 7.574 -17.262 1.00 81.75 90 HIS A O 1
ATOM 737 N N . TYR A 1 91 ? 1.865 7.698 -16.504 1.00 82.50 91 TYR A N 1
ATOM 738 C CA . TYR A 1 91 ? 1.280 7.927 -17.825 1.00 82.50 91 TYR A CA 1
ATOM 739 C C . TYR A 1 91 ? 1.692 9.285 -18.413 1.00 82.50 91 TYR A C 1
ATOM 741 O O . TYR A 1 91 ? 1.982 9.366 -19.601 1.00 82.50 91 TYR A O 1
ATOM 749 N N . MET A 1 92 ? 1.739 10.339 -17.595 1.00 85.19 92 MET A N 1
ATOM 750 C CA . MET A 1 92 ? 2.166 11.672 -18.029 1.00 85.19 92 MET A CA 1
ATOM 751 C C . MET A 1 92 ? 3.660 11.748 -18.356 1.00 85.19 92 MET A C 1
ATOM 753 O O . MET A 1 92 ? 4.034 12.463 -19.279 1.00 85.19 92 MET A O 1
ATOM 757 N N . GLU A 1 93 ? 4.502 11.017 -17.623 1.00 81.19 93 GLU A N 1
ATOM 758 C CA . GLU A 1 93 ? 5.953 10.979 -17.849 1.00 81.19 93 GLU A CA 1
ATOM 759 C C . GLU A 1 93 ? 6.323 10.178 -19.108 1.00 81.19 93 GLU A C 1
ATOM 761 O O . GLU A 1 93 ? 7.113 10.648 -19.925 1.00 81.19 93 GLU A O 1
ATOM 766 N N . ASP A 1 94 ? 5.727 8.997 -19.298 1.00 81.44 94 ASP A N 1
ATOM 767 C CA . ASP A 1 94 ? 6.066 8.094 -20.408 1.00 81.44 94 ASP A CA 1
ATOM 768 C C . ASP A 1 94 ? 5.168 8.271 -21.649 1.00 81.44 94 ASP A C 1
ATOM 770 O O . ASP A 1 94 ? 5.415 7.653 -22.688 1.00 81.44 94 ASP A O 1
ATOM 774 N N . GLY A 1 95 ? 4.074 9.034 -21.549 1.00 82.81 95 GLY A N 1
ATOM 775 C CA . GLY A 1 95 ? 3.029 9.161 -22.577 1.00 82.81 95 GLY A CA 1
ATOM 776 C C . GLY A 1 95 ? 2.168 7.903 -22.776 1.00 82.81 95 GLY A C 1
ATOM 777 O O . GLY A 1 95 ? 1.110 7.964 -23.402 1.00 82.81 95 GLY A O 1
ATOM 778 N N . ILE A 1 96 ? 2.599 6.760 -22.235 1.00 84.25 96 ILE A N 1
ATOM 779 C CA . ILE A 1 96 ? 1.895 5.479 -22.232 1.00 84.25 96 ILE A CA 1
ATOM 780 C C . ILE A 1 96 ? 2.083 4.774 -20.889 1.00 84.25 96 ILE A C 1
ATOM 782 O O . ILE A 1 96 ? 3.148 4.812 -20.278 1.00 84.25 96 ILE A O 1
ATOM 786 N N . LEU A 1 97 ? 1.061 4.046 -20.441 1.00 81.38 97 LEU A N 1
ATOM 787 C CA . LEU A 1 97 ? 1.173 3.237 -19.232 1.00 81.38 97 LEU A CA 1
ATOM 788 C C . LEU A 1 97 ? 1.746 1.859 -19.589 1.00 81.38 97 LEU A C 1
ATOM 790 O O . LEU A 1 97 ? 1.015 0.955 -19.989 1.00 81.38 97 LEU A O 1
ATOM 794 N N . ARG A 1 98 ? 3.069 1.696 -19.468 1.00 77.81 98 ARG A N 1
ATOM 795 C CA . ARG A 1 98 ? 3.748 0.419 -19.763 1.00 77.81 98 ARG A CA 1
ATOM 796 C C . ARG A 1 98 ? 3.160 -0.739 -18.943 1.00 77.81 98 ARG A C 1
ATOM 798 O O . ARG A 1 98 ? 2.805 -0.564 -17.775 1.00 77.81 98 ARG A O 1
ATOM 805 N N . ASN A 1 99 ? 3.171 -1.952 -19.507 1.00 78.06 99 ASN A N 1
ATOM 806 C CA . ASN A 1 99 ? 2.649 -3.171 -18.861 1.00 78.06 99 ASN A CA 1
ATOM 807 C C . ASN A 1 99 ? 3.183 -3.387 -17.436 1.00 78.06 99 ASN A C 1
ATOM 809 O O . ASN A 1 99 ? 2.436 -3.796 -16.553 1.00 78.06 99 ASN A O 1
ATOM 813 N N . GLN A 1 100 ? 4.448 -3.052 -17.181 1.00 74.31 100 GLN A N 1
ATOM 814 C CA . GLN A 1 100 ? 5.054 -3.159 -15.852 1.00 74.31 100 GLN A CA 1
ATOM 815 C C . GLN A 1 100 ? 4.335 -2.309 -14.787 1.00 74.31 100 GLN A C 1
ATOM 817 O O . GLN A 1 100 ? 4.133 -2.760 -13.660 1.00 74.31 100 GLN A O 1
ATOM 822 N N . TYR A 1 101 ? 3.869 -1.112 -15.152 1.00 78.56 101 TYR A N 1
ATOM 823 C CA . TYR A 1 101 ? 3.115 -0.236 -14.260 1.00 78.56 101 TYR A CA 1
ATOM 824 C C . TYR A 1 101 ? 1.692 -0.749 -14.055 1.00 78.56 101 TYR A C 1
ATOM 826 O O . TYR A 1 101 ? 1.203 -0.750 -12.929 1.00 78.56 101 TYR A O 1
ATOM 834 N N . ILE A 1 102 ? 1.053 -1.274 -15.104 1.00 81.06 102 ILE A N 1
ATOM 835 C CA . ILE A 1 102 ? -0.274 -1.904 -15.007 1.00 81.06 102 ILE A CA 1
ATOM 836 C C . ILE A 1 102 ? -0.245 -3.069 -14.008 1.00 81.06 102 ILE A C 1
ATOM 838 O O . ILE A 1 102 ? -1.088 -3.156 -13.110 1.00 81.06 102 ILE A O 1
ATOM 842 N N . VAL A 1 103 ? 0.756 -3.945 -14.12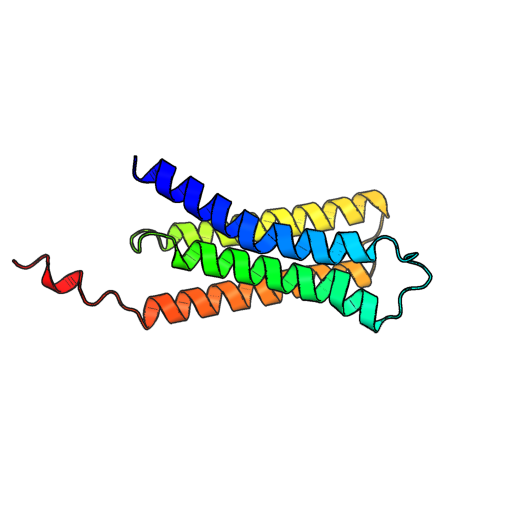0 1.00 77.50 103 VAL A N 1
ATOM 843 C CA . VAL A 1 103 ? 0.935 -5.088 -13.212 1.00 77.50 103 VAL A CA 1
ATOM 844 C C . VAL A 1 103 ? 1.226 -4.606 -11.784 1.00 77.50 103 VAL A C 1
ATOM 846 O O . VAL A 1 103 ? 0.670 -5.134 -10.823 1.00 77.50 103 VAL A O 1
ATOM 849 N N . ARG A 1 104 ? 2.019 -3.539 -11.620 1.00 80.31 104 ARG A N 1
ATOM 850 C CA . ARG A 1 104 ? 2.305 -2.925 -10.312 1.00 80.31 104 ARG A CA 1
ATOM 851 C C . ARG A 1 104 ? 1.059 -2.381 -9.624 1.00 80.31 104 ARG A C 1
ATOM 853 O O . ARG A 1 104 ? 0.800 -2.715 -8.469 1.00 80.31 104 ARG A O 1
ATOM 860 N N . TYR A 1 105 ? 0.271 -1.573 -10.324 1.00 82.75 105 TYR A N 1
ATOM 861 C CA . TYR A 1 105 ? -0.917 -0.952 -9.743 1.00 82.75 105 TYR A CA 1
ATOM 862 C C . TYR A 1 105 ? -2.044 -1.953 -9.499 1.00 82.75 105 TYR A C 1
ATOM 864 O O . TYR A 1 105 ? -2.723 -1.857 -8.478 1.00 82.75 105 TYR A O 1
ATOM 872 N N . SER A 1 106 ? -2.203 -2.958 -10.363 1.00 83.50 106 SER A N 1
ATOM 873 C CA . SER A 1 106 ? -3.126 -4.066 -10.091 1.00 83.50 106 SER A CA 1
ATOM 874 C C . SER A 1 106 ? -2.697 -4.869 -8.859 1.00 83.50 106 SER A C 1
ATOM 876 O O . SER A 1 106 ? -3.540 -5.154 -8.011 1.00 83.50 106 SER A O 1
ATOM 878 N N . GLY A 1 107 ? -1.396 -5.128 -8.681 1.00 81.25 107 GLY A N 1
ATOM 879 C CA . GLY A 1 107 ? -0.844 -5.712 -7.454 1.00 81.25 107 GLY A CA 1
ATOM 880 C C . GLY A 1 107 ? -1.177 -4.895 -6.199 1.00 81.25 107 GLY A C 1
ATOM 881 O O . GLY A 1 107 ? -1.653 -5.453 -5.207 1.00 81.25 107 GLY A O 1
ATOM 882 N N . PHE A 1 108 ? -1.032 -3.566 -6.262 1.00 81.94 108 PHE A N 1
ATOM 883 C CA . PHE A 1 108 ? -1.412 -2.672 -5.160 1.00 81.94 108 PHE A CA 1
ATOM 884 C C . PHE A 1 108 ? -2.894 -2.781 -4.826 1.00 81.94 108 PHE A C 1
ATOM 886 O O . PHE A 1 108 ? -3.235 -2.954 -3.659 1.00 81.94 108 PH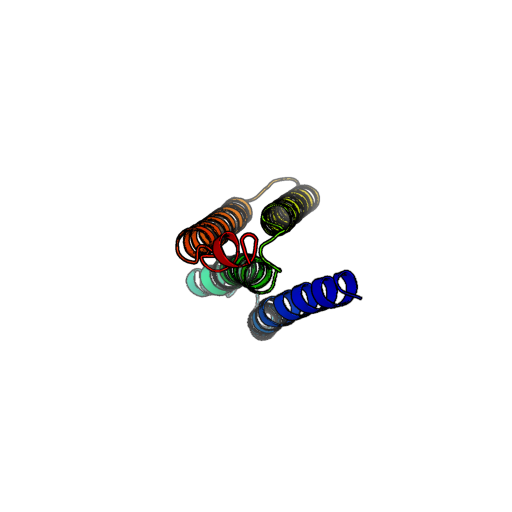E A O 1
ATOM 893 N N . VAL A 1 109 ? -3.770 -2.737 -5.832 1.00 84.69 109 VAL A N 1
ATOM 894 C CA . VAL A 1 109 ? -5.219 -2.861 -5.630 1.00 84.69 109 VAL A CA 1
ATOM 895 C C . VAL A 1 109 ? -5.577 -4.222 -5.031 1.00 84.69 109 VAL A C 1
ATOM 897 O O . VAL A 1 109 ? -6.343 -4.271 -4.071 1.00 84.69 109 VAL A O 1
ATOM 900 N N . ILE A 1 110 ? -4.995 -5.320 -5.524 1.00 87.06 110 ILE A N 1
ATOM 901 C CA . ILE A 1 110 ? -5.246 -6.671 -5.000 1.00 87.06 110 ILE A CA 1
ATOM 902 C C . ILE A 1 110 ? -4.839 -6.761 -3.525 1.00 87.06 110 ILE A C 1
ATOM 904 O O . ILE A 1 110 ? -5.647 -7.169 -2.689 1.00 87.06 110 ILE A O 1
ATOM 908 N N . CYS A 1 111 ? -3.623 -6.337 -3.170 1.00 83.31 111 CYS A N 1
ATOM 909 C CA . CYS A 1 111 ? -3.163 -6.360 -1.780 1.00 83.31 111 CYS A CA 1
ATOM 910 C C . CYS A 1 111 ? -3.977 -5.425 -0.877 1.00 83.31 111 CYS A C 1
ATOM 912 O O . CYS A 1 111 ? -4.256 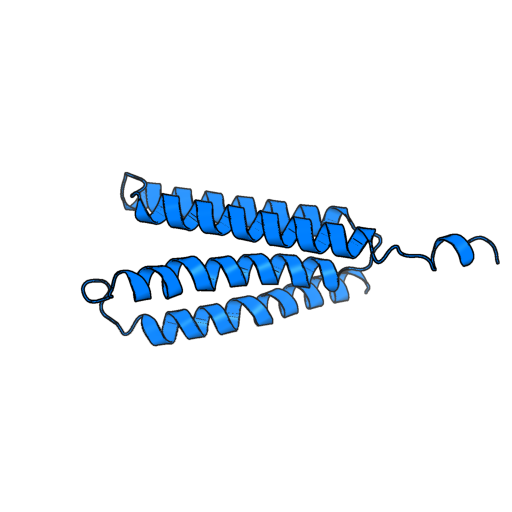-5.778 0.271 1.00 83.31 111 CYS A O 1
ATOM 914 N N . LEU A 1 112 ? -4.407 -4.269 -1.390 1.00 82.75 112 LEU A N 1
ATOM 915 C CA . LEU A 1 112 ? -5.279 -3.336 -0.681 1.00 82.75 112 LEU A CA 1
ATOM 916 C C . LEU A 1 112 ? -6.644 -3.972 -0.376 1.00 82.75 112 LEU A C 1
ATOM 918 O O . LEU A 1 112 ? -7.127 -3.899 0.754 1.00 82.75 112 LEU A O 1
ATOM 922 N N . VAL A 1 113 ? -7.250 -4.634 -1.365 1.00 86.50 113 VAL A N 1
ATOM 923 C CA . VAL A 1 113 ? -8.533 -5.337 -1.221 1.00 86.50 113 VAL A CA 1
ATOM 924 C C . VAL A 1 113 ? -8.404 -6.496 -0.238 1.00 86.50 113 VAL A C 1
ATOM 926 O O . VAL A 1 113 ? -9.235 -6.620 0.660 1.00 86.50 113 VAL A O 1
ATOM 929 N N . ILE A 1 114 ? -7.348 -7.308 -0.342 1.00 86.81 114 ILE A N 1
ATOM 930 C CA . ILE A 1 114 ? -7.088 -8.398 0.607 1.00 86.81 114 ILE A CA 1
ATOM 931 C C . ILE A 1 114 ? -6.929 -7.839 2.024 1.00 86.81 114 ILE A C 1
ATOM 933 O O . ILE A 1 114 ? -7.591 -8.323 2.942 1.00 86.81 114 ILE A O 1
ATOM 937 N N . GLY A 1 115 ? -6.118 -6.793 2.206 1.00 80.00 115 GLY A N 1
ATOM 938 C CA . GLY A 1 115 ? -5.935 -6.128 3.496 1.00 80.00 115 GLY A CA 1
ATOM 939 C C . GLY A 1 115 ? -7.260 -5.630 4.076 1.00 80.00 115 GLY A C 1
ATOM 940 O O . GLY A 1 115 ? -7.580 -5.923 5.227 1.00 80.00 115 GLY A O 1
ATOM 941 N N . PHE A 1 116 ? -8.083 -4.970 3.256 1.00 83.00 116 PHE A N 1
ATOM 942 C CA . PHE A 1 116 ? -9.408 -4.494 3.652 1.00 83.00 116 PHE A CA 1
ATOM 943 C C . PHE A 1 116 ? -10.344 -5.636 4.059 1.00 83.00 116 PHE A C 1
ATOM 945 O O . PHE A 1 116 ? -10.998 -5.558 5.100 1.00 83.00 116 PHE A O 1
ATOM 952 N N . LEU A 1 117 ? -10.404 -6.713 3.270 1.00 84.38 117 LEU A N 1
ATOM 953 C CA . LEU A 1 117 ? -11.257 -7.872 3.536 1.00 84.38 117 LEU A CA 1
ATOM 954 C C . LEU A 1 117 ? -10.826 -8.620 4.799 1.00 84.38 117 LEU A C 1
ATOM 956 O O . LEU A 1 117 ? -11.682 -8.994 5.603 1.00 84.38 117 LEU A O 1
ATOM 960 N N . VAL A 1 118 ? -9.519 -8.808 5.003 1.00 83.25 118 VAL A N 1
ATOM 961 C CA . VAL A 1 118 ? -8.962 -9.428 6.212 1.00 83.25 118 VAL A CA 1
ATOM 962 C C . VAL A 1 118 ? -9.279 -8.573 7.432 1.00 83.25 118 VAL A C 1
ATOM 964 O O . VAL A 1 118 ? -9.804 -9.099 8.413 1.00 83.25 118 VAL A O 1
ATOM 967 N N . SER A 1 119 ? -9.064 -7.257 7.360 1.00 76.94 119 SER A N 1
ATOM 968 C CA . SER A 1 119 ? -9.468 -6.331 8.420 1.00 76.94 119 SER A CA 1
ATOM 969 C C . SER A 1 119 ? -10.967 -6.387 8.684 1.00 76.94 119 SER A C 1
ATOM 971 O O . SER A 1 119 ? -11.374 -6.485 9.837 1.00 76.94 119 SER A O 1
ATOM 973 N N . HIS A 1 120 ? -11.803 -6.382 7.645 1.00 77.12 120 HIS A N 1
ATOM 974 C CA . HIS A 1 120 ? -13.256 -6.457 7.780 1.00 77.12 120 HIS A CA 1
ATOM 975 C C . HIS A 1 120 ? -13.712 -7.782 8.410 1.00 77.12 120 HIS A C 1
ATOM 977 O O . HIS A 1 120 ? -14.594 -7.788 9.273 1.00 77.12 120 HIS A O 1
ATOM 983 N N . LYS A 1 121 ? -13.099 -8.909 8.026 1.00 78.25 121 LYS A N 1
ATOM 984 C CA . LYS A 1 121 ? -13.365 -10.227 8.614 1.00 78.25 121 LYS A CA 1
ATOM 985 C C . LYS A 1 121 ? -12.941 -10.271 10.078 1.00 78.25 121 LYS A C 1
ATOM 987 O O . LYS A 1 121 ? -13.740 -10.710 10.898 1.00 78.25 121 LYS A O 1
ATOM 992 N N . LEU A 1 122 ? -11.758 -9.754 10.416 1.00 73.44 122 LEU A N 1
ATOM 993 C CA . LEU A 1 122 ? -11.306 -9.596 11.801 1.00 73.44 122 LEU A CA 1
ATOM 994 C C . LEU A 1 122 ? -12.250 -8.698 12.598 1.00 73.44 122 LEU A C 1
ATOM 996 O O . LEU A 1 122 ? -12.607 -9.056 13.710 1.00 73.44 122 LEU A O 1
ATOM 1000 N N . PHE A 1 123 ? -12.742 -7.599 12.025 1.00 69.38 123 PHE A N 1
ATOM 1001 C CA . PHE A 1 123 ? -13.759 -6.751 12.652 1.00 69.38 123 PHE A CA 1
ATOM 1002 C C . PHE A 1 123 ? -15.081 -7.487 12.900 1.00 69.38 123 PHE A C 1
ATOM 1004 O O . PHE A 1 123 ? -15.721 -7.265 13.924 1.00 69.38 123 PHE A O 1
ATOM 1011 N N . ARG A 1 124 ? -15.511 -8.346 11.967 1.00 68.69 124 ARG A N 1
ATOM 1012 C CA . ARG A 1 124 ? -16.754 -9.123 12.082 1.00 68.69 124 ARG A CA 1
ATOM 1013 C C . ARG A 1 124 ? -16.622 -10.282 13.075 1.00 68.69 124 ARG A C 1
ATOM 1015 O O . ARG A 1 124 ? -17.565 -10.542 13.815 1.00 68.69 124 ARG A O 1
ATOM 1022 N N . GLN A 1 125 ? -15.488 -10.983 13.069 1.00 64.81 125 GLN A N 1
ATOM 1023 C CA . GLN A 1 125 ? -15.200 -12.099 13.976 1.00 64.81 125 GLN A CA 1
ATOM 1024 C C . GLN A 1 125 ? -14.933 -11.593 15.391 1.00 64.81 125 GLN A C 1
ATOM 1026 O O . GLN A 1 125 ? -15.573 -12.051 16.332 1.00 64.81 125 GLN A O 1
ATOM 1031 N N . ASN A 1 126 ? -14.105 -10.558 15.525 1.00 57.56 126 ASN A N 1
ATOM 1032 C CA . ASN A 1 126 ? -13.956 -9.798 16.758 1.00 57.56 126 ASN A CA 1
ATOM 1033 C C . ASN A 1 126 ? -15.100 -8.799 16.916 1.00 57.56 126 ASN A C 1
ATOM 1035 O O . ASN A 1 126 ? -14.843 -7.663 17.311 1.00 57.56 126 ASN A O 1
ATOM 1039 N N . ASN A 1 127 ? -16.360 -9.192 16.671 1.00 49.62 127 ASN A N 1
ATOM 1040 C CA . ASN A 1 127 ? -17.474 -8.521 17.331 1.00 49.62 127 ASN A CA 1
ATOM 1041 C C . ASN A 1 127 ? -17.083 -8.463 18.819 1.00 49.62 127 ASN A C 1
ATOM 1043 O O . ASN A 1 127 ? -17.268 -9.434 19.538 1.00 49.62 127 ASN A O 1
ATOM 1047 N N . TRP A 1 128 ? -16.516 -7.355 19.307 1.00 49.84 128 TRP A N 1
ATOM 1048 C CA . TRP A 1 128 ? -17.409 -6.295 19.715 1.00 49.84 128 TRP A CA 1
ATOM 1049 C C . TRP A 1 128 ? -18.264 -6.586 20.943 1.00 49.84 128 TRP A C 1
ATOM 1051 O O . TRP A 1 128 ? -19.046 -5.731 21.341 1.00 49.84 128 TRP A O 1
ATOM 1061 N N . ALA A 1 129 ? -18.241 -7.830 21.433 1.00 42.47 129 ALA A N 1
ATOM 1062 C CA . ALA A 1 129 ? -19.284 -8.482 22.217 1.00 42.47 129 ALA A CA 1
ATOM 1063 C C . ALA A 1 129 ? -19.543 -7.761 23.542 1.00 42.47 129 ALA A C 1
ATOM 1065 O O . ALA A 1 129 ? -20.567 -7.961 24.181 1.00 42.47 129 ALA A O 1
ATOM 1066 N N . SER A 1 130 ? -18.660 -6.837 23.914 1.00 44.09 130 SER A N 1
ATOM 1067 C CA . SER A 1 130 ? -18.777 -6.023 25.111 1.00 44.09 130 SER A CA 1
ATOM 1068 C C . SER A 1 130 ? -19.682 -4.785 24.969 1.00 44.09 130 SER A C 1
ATOM 1070 O O . SER A 1 130 ? -20.168 -4.291 25.983 1.00 44.09 130 SER A O 1
ATOM 1072 N N . ASN A 1 131 ? -20.000 -4.292 23.762 1.00 44.66 131 ASN A N 1
ATOM 1073 C CA . ASN A 1 131 ? -20.817 -3.068 23.626 1.00 44.66 131 ASN A CA 1
ATOM 1074 C C . ASN A 1 131 ? -22.337 -3.287 23.577 1.00 44.66 131 ASN A C 1
ATOM 1076 O O . ASN A 1 131 ? -23.073 -2.306 23.597 1.00 44.66 131 ASN A O 1
ATOM 1080 N N . ARG A 1 132 ? -22.829 -4.535 23.573 1.00 47.31 132 ARG A N 1
ATOM 1081 C CA . ARG A 1 132 ? -24.256 -4.804 23.846 1.00 47.31 132 ARG A CA 1
ATOM 1082 C C . ARG A 1 132 ? -24.557 -5.096 25.320 1.00 47.31 132 ARG A C 1
ATOM 1084 O O . ARG A 1 132 ? -25.712 -5.005 25.698 1.00 47.31 132 ARG A O 1
ATOM 1091 N N . GLN A 1 133 ? -23.551 -5.376 26.157 1.00 42.41 133 GLN A N 1
ATOM 1092 C CA . GLN A 1 133 ? -23.752 -5.652 27.592 1.00 42.41 133 GLN A CA 1
ATOM 1093 C C . GLN A 1 133 ? -23.462 -4.463 28.523 1.00 42.41 133 GLN A C 1
ATOM 1095 O O . GLN A 1 133 ? -23.879 -4.485 29.675 1.00 42.41 133 GLN A O 1
ATOM 1100 N N . LYS A 1 134 ? -22.783 -3.407 28.053 1.00 42.62 134 LYS A N 1
ATOM 1101 C CA . LYS A 1 134 ? -22.565 -2.172 28.838 1.00 42.62 134 LYS A CA 1
ATOM 1102 C C . LYS A 1 134 ? -23.580 -1.056 28.584 1.00 42.62 134 LYS A C 1
ATOM 1104 O O . LYS A 1 134 ? -23.517 -0.040 29.256 1.00 42.62 134 LYS A O 1
ATOM 1109 N N . ALA A 1 135 ? -24.503 -1.234 27.640 1.00 43.44 135 ALA A N 1
ATOM 1110 C CA . ALA A 1 135 ? -25.637 -0.324 27.452 1.00 43.44 135 ALA A CA 1
ATOM 1111 C C . ALA A 1 135 ? -26.886 -0.758 28.249 1.00 43.44 135 ALA A C 1
ATOM 1113 O O . ALA A 1 135 ? -27.920 -0.107 28.156 1.00 43.44 135 ALA A O 1
ATOM 1114 N N . SER A 1 136 ? -26.795 -1.858 29.010 1.00 41.59 136 SER A N 1
ATOM 1115 C CA . SER A 1 136 ? -27.874 -2.408 29.844 1.00 41.59 136 SER A CA 1
ATOM 1116 C C . SER A 1 136 ? -27.485 -2.547 31.326 1.00 41.59 136 SER A C 1
ATOM 1118 O O . SER A 1 136 ? -28.061 -3.377 32.027 1.00 41.59 136 SER A O 1
ATOM 1120 N N . ARG A 1 137 ? -26.473 -1.806 31.794 1.00 38.12 137 ARG A N 1
ATOM 1121 C CA . ARG A 1 137 ? -26.122 -1.675 33.214 1.00 38.12 137 ARG A CA 1
ATOM 1122 C C . ARG A 1 137 ? -25.951 -0.211 33.564 1.00 38.12 137 ARG A C 1
ATOM 1124 O O . ARG A 1 137 ? -25.304 0.484 32.751 1.00 38.12 137 ARG A O 1
#

pLDDT: mean 70.98, std 11.83, range [38.12, 87.06]

Radius of gyration: 18.04 Å; chains: 1; bounding box: 50×27×56 Å

Sequence (137 aa):
MKWIKWILRVVIAGVVTLVPAFFIMHHTVKVDMNNLTSFQYWVQFLTVPSLAFGLFLFLSCVFVPIQKKYAGLLVFLLCIIFISLGAYQHYMEDGILRNQYIVRYSGFVICLVIGFLVSHKLFRQNNWASNRQKASR

Secondary structure (DSSP, 8-state):
-HHHHHHHHHHHHHHHHHHHHHHHHHHHHTS-GGG--HHHHIIIIIIHHHHHHHHHHHHHHHHS-TT-HHHHHHHHHHHHHHHHHHHHHHHHHHSS--HHHHHHHHHHHHHHHHHHHHHHHHHHHT--TTTTTSS--